Protein AF-A0A9D2UK31-F1 (afdb_monomer_lite)

Secondary structure (DSSP, 8-state):
---------PPPP------PPPP----HHHHTT--TTS----EEEE--B-PPPTTT-----HHHHHHHHHHHHHHHHHTT-SEEEE----STTBS-TTHHHHHHHHHHH-SSSEEEES---GGGS--

Radius of gyration: 32.18 Å; chains: 1; bounding box: 29×74×106 Å

Foldseek 3Di:
DDDDDDDDDDDDDDDDDDDDDPPPDDPVCVVVVNDPVPDDAFEDEDQQFQFADPPPRDTDDLVVSLVVLLVVLVVCVVVVGQEYEYEADPDPGGSCVVVVVSQVVSPVSDDGHHYDYPDDPVVPDDD

Sequence (127 aa):
MSESAQLHTTPSQHSGTAGAQPSQQPNYMHEFGLDRGQGLQFGIYSLGDHLPDPHDGSRVDAGQRIHEFIGYAQAAEAAGLDFFSLGESHQEFFASQAHAVILGAIAQATNTIRIGSSSTILSTSDP

InterPro domains:
  IPR011251 Luciferase-like domain [PF00296] (41-127)
  IPR036661 Luciferase-like domain superfamily [G3DSA:3.20.20.30] (34-127)
  IPR036661 Luciferase-like domain superfamily [SSF51679] (40-127)
  IPR050766 Bacterial Luciferase Oxidoreductase [PTHR30137] (40-127)

pLDDT: mean 83.44, std 21.25, range [34.84, 98.75]

Organism: Brevibacterium epidermidis (NCBI:txid1698)

Structure (mmCIF, N/CA/C/O backbone):
data_AF-A0A9D2UK31-F1
#
_entry.id   AF-A0A9D2UK31-F1
#
loop_
_atom_site.group_PDB
_atom_site.id
_atom_site.type_symbol
_atom_site.label_atom_id
_atom_site.label_alt_id
_atom_site.label_comp_id
_atom_site.label_asym_id
_atom_site.label_entity_id
_atom_site.label_seq_id
_atom_site.pdbx_PDB_ins_code
_atom_site.Cartn_x
_atom_site.Cartn_y
_atom_site.Cartn_z
_atom_site.occupancy
_atom_site.B_iso_or_equiv
_atom_site.auth_seq_id
_atom_site.auth_comp_id
_atom_site.auth_asym_id
_atom_site.auth_atom_id
_atom_site.pdbx_PDB_model_num
ATOM 1 N N . MET A 1 1 ? 0.643 55.738 92.290 1.00 41.91 1 MET A N 1
ATOM 2 C CA . MET A 1 1 ? -0.287 56.027 91.180 1.00 41.91 1 MET A CA 1
ATOM 3 C C . MET A 1 1 ? 0.472 55.696 89.907 1.00 41.91 1 MET A C 1
ATOM 5 O O . MET A 1 1 ? 1.401 56.423 89.593 1.00 41.91 1 MET A O 1
ATOM 9 N N . SER A 1 2 ? 0.187 54.552 89.280 1.00 38.50 2 SER A N 1
ATOM 10 C CA . SER A 1 2 ? 0.885 54.089 88.071 1.00 38.50 2 SER A CA 1
ATOM 11 C C . SER A 1 2 ? -0.122 53.869 86.951 1.00 38.50 2 SER A C 1
ATOM 13 O O . SER A 1 2 ? -1.163 53.247 87.151 1.00 38.50 2 SER A O 1
ATOM 15 N N . GLU A 1 3 ? 0.212 54.448 85.806 1.00 35.84 3 GLU A N 1
ATOM 16 C CA . GLU A 1 3 ? -0.537 54.501 84.557 1.00 35.84 3 GLU A CA 1
ATOM 17 C C . GLU A 1 3 ? -0.603 53.118 83.886 1.00 35.84 3 GLU A C 1
ATOM 19 O O . GLU A 1 3 ? 0.364 52.357 83.915 1.00 35.84 3 GLU A O 1
ATOM 24 N N . SER A 1 4 ? -1.762 52.777 83.319 1.00 39.69 4 SER A N 1
ATOM 25 C CA . SER A 1 4 ? -2.049 51.490 82.672 1.00 39.69 4 SER A CA 1
ATOM 26 C C . SER A 1 4 ? -2.065 51.652 81.152 1.00 39.69 4 SER A C 1
ATOM 28 O O . SER A 1 4 ? -2.817 52.474 80.632 1.00 39.69 4 SER A O 1
ATOM 30 N N . ALA A 1 5 ? -1.268 50.853 80.439 1.00 41.53 5 ALA A N 1
ATOM 31 C CA . ALA A 1 5 ? -1.265 50.786 78.979 1.00 41.53 5 ALA A CA 1
ATOM 32 C C . ALA A 1 5 ? -2.311 49.775 78.469 1.00 41.53 5 ALA A C 1
ATOM 34 O O . ALA A 1 5 ? -2.419 48.661 78.981 1.00 4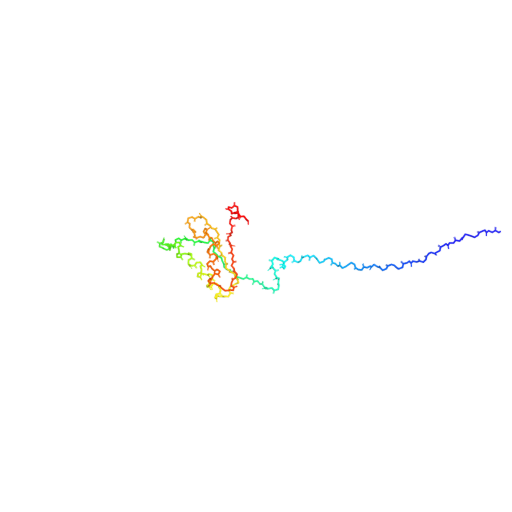1.53 5 ALA A O 1
ATOM 35 N N . GLN A 1 6 ? -3.081 50.180 77.456 1.00 42.91 6 GLN A N 1
ATOM 36 C CA . GLN A 1 6 ? -4.099 49.379 76.772 1.00 42.91 6 GLN A CA 1
ATOM 37 C C . GLN A 1 6 ? -3.464 48.461 75.713 1.00 42.91 6 GLN A C 1
ATOM 39 O O . GLN A 1 6 ? -2.558 48.881 74.995 1.00 42.91 6 GLN A O 1
ATOM 44 N N . LEU A 1 7 ? -3.991 47.242 75.555 1.00 39.47 7 LEU A N 1
ATOM 45 C CA . LEU A 1 7 ? -3.703 46.354 74.424 1.00 39.47 7 LEU A CA 1
ATOM 46 C C . LEU A 1 7 ? -4.964 46.175 73.568 1.00 39.47 7 LEU A C 1
ATOM 48 O O . LEU A 1 7 ? -5.998 45.691 74.024 1.00 39.47 7 LEU A O 1
ATOM 52 N N . HIS A 1 8 ? -4.839 46.606 72.318 1.00 34.84 8 HIS A N 1
ATOM 53 C CA . HIS A 1 8 ? -5.805 46.518 71.230 1.00 34.84 8 HIS A CA 1
ATOM 54 C C . HIS A 1 8 ? -5.868 45.078 70.695 1.00 34.84 8 HIS A C 1
ATOM 56 O O . HIS A 1 8 ? -4.834 44.513 70.347 1.00 34.84 8 HIS A O 1
ATOM 62 N N . THR A 1 9 ? -7.063 44.486 70.600 1.00 41.12 9 THR A N 1
ATOM 63 C CA . THR A 1 9 ? -7.275 43.204 69.904 1.00 41.12 9 THR A CA 1
ATOM 64 C C . THR A 1 9 ? -8.233 43.420 68.737 1.00 41.12 9 THR A C 1
ATOM 66 O O . THR A 1 9 ? -9.308 43.996 68.894 1.00 41.12 9 THR A O 1
ATOM 69 N N . THR A 1 10 ? -7.819 43.001 67.543 1.00 36.19 10 THR A N 1
ATOM 70 C CA . THR A 1 10 ? -8.620 43.056 66.314 1.00 36.19 10 THR A CA 1
ATOM 71 C C . THR A 1 10 ? -9.205 41.664 66.042 1.00 36.19 10 THR A C 1
ATOM 73 O O . THR A 1 10 ? -8.459 40.686 66.133 1.00 36.19 10 THR A O 1
ATOM 76 N N . PRO A 1 11 ? -10.498 41.517 65.695 1.00 39.00 11 PRO A N 1
ATOM 77 C CA . PRO A 1 11 ? -11.050 40.225 65.301 1.00 39.00 11 PRO A CA 1
ATOM 78 C C . PRO A 1 11 ? -10.665 39.852 63.859 1.00 39.00 11 PRO A C 1
ATOM 80 O O . PRO A 1 11 ? -10.626 40.690 62.958 1.00 39.00 11 PRO A O 1
ATOM 83 N N . SER A 1 12 ? -10.377 38.564 63.668 1.00 40.47 12 SER A N 1
ATOM 84 C CA . SER A 1 12 ? -9.964 37.932 62.411 1.00 40.47 12 SER A CA 1
ATOM 85 C C . SER A 1 12 ? -11.118 37.899 61.398 1.00 40.47 12 SER A C 1
ATOM 87 O O . 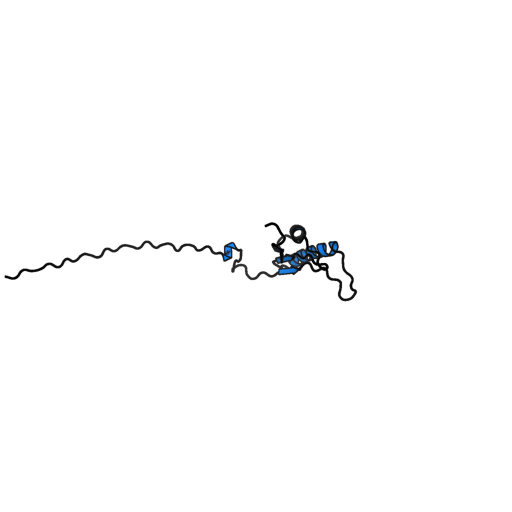SER A 1 12 ? -12.200 37.402 61.710 1.00 40.47 12 SER A O 1
ATOM 89 N N . GLN A 1 13 ? -10.905 38.424 60.186 1.00 42.00 13 GLN A N 1
ATOM 90 C CA . GLN A 1 13 ? -11.878 38.336 59.094 1.00 42.00 13 GLN A CA 1
ATOM 91 C C . GLN A 1 13 ? -11.720 37.006 58.344 1.00 42.00 13 GLN A C 1
ATOM 93 O O . GLN A 1 13 ? -10.698 36.750 57.708 1.00 42.00 13 GLN A O 1
ATOM 98 N N . HIS A 1 14 ? -12.762 36.177 58.386 1.00 45.53 14 HIS A N 1
ATOM 99 C CA . HIS A 1 14 ? -12.966 35.069 57.456 1.00 45.53 14 HIS A CA 1
ATOM 100 C C . HIS A 1 14 ? -13.237 35.638 56.055 1.00 45.53 14 HIS A C 1
ATOM 102 O O . HIS A 1 14 ? -14.294 36.216 55.812 1.00 45.53 14 HIS A O 1
ATOM 108 N N . SER A 1 15 ? -12.293 35.464 55.130 1.00 44.06 15 SER A N 1
ATOM 109 C CA . SER A 1 15 ? -12.496 35.700 53.699 1.00 44.06 15 SER A CA 1
ATOM 110 C C . SER A 1 15 ? -12.499 34.351 52.982 1.00 44.06 15 SER A C 1
ATOM 112 O O . SER A 1 15 ? -11.516 33.615 52.995 1.00 44.06 15 SER A O 1
ATOM 114 N N . GLY A 1 16 ? -13.655 33.993 52.420 1.00 42.22 16 GLY A N 1
ATOM 115 C CA . GLY A 1 16 ? -13.818 32.796 51.606 1.00 42.22 16 GLY A CA 1
ATOM 116 C C . GLY A 1 16 ? -13.004 32.918 50.323 1.00 42.22 16 GLY A C 1
ATOM 117 O O . GLY A 1 16 ? -13.171 33.868 49.559 1.00 42.22 16 GLY A O 1
ATOM 118 N N . THR A 1 17 ? -12.123 31.955 50.080 1.00 42.97 17 THR A N 1
ATOM 119 C CA . THR A 1 17 ? -11.447 31.809 48.796 1.00 42.97 17 THR A CA 1
ATOM 120 C C . THR A 1 17 ? -12.417 31.175 47.804 1.00 42.97 17 THR A C 1
ATOM 122 O O . THR A 1 17 ? -12.857 30.037 47.963 1.00 42.97 17 THR A O 1
ATOM 125 N N . ALA A 1 18 ? -12.781 31.941 46.775 1.00 47.53 18 ALA A N 1
ATOM 126 C CA . ALA A 1 18 ? -13.464 31.432 45.597 1.00 47.53 18 ALA A CA 1
ATOM 127 C C . ALA A 1 18 ? -12.620 30.302 44.986 1.00 47.53 18 ALA A C 1
ATOM 129 O O . ALA A 1 18 ? -11.453 30.504 44.649 1.00 47.53 18 ALA A O 1
ATOM 130 N N . GLY A 1 19 ? -13.199 29.106 44.881 1.00 41.91 19 GLY A N 1
ATOM 131 C CA . GLY A 1 19 ? -12.565 27.978 44.211 1.00 41.91 19 GLY A CA 1
ATOM 132 C C . GLY A 1 19 ? -12.341 28.317 42.742 1.00 41.91 19 GLY A C 1
ATOM 133 O O . GLY A 1 19 ? -13.297 28.414 41.975 1.00 41.91 19 GLY A O 1
ATOM 134 N N . ALA A 1 20 ? -11.083 28.507 42.351 1.00 49.62 20 ALA A N 1
ATOM 135 C CA . ALA A 1 20 ? -10.705 28.543 40.949 1.00 49.62 20 ALA A CA 1
ATOM 136 C C . ALA A 1 20 ? -11.074 27.189 40.325 1.00 49.62 20 ALA A C 1
ATOM 138 O O . ALA A 1 20 ? -10.582 26.146 40.760 1.00 49.62 20 ALA A O 1
ATOM 139 N N . GLN A 1 21 ? -11.968 27.195 39.334 1.00 50.50 21 GLN A N 1
ATOM 140 C CA . GLN A 1 21 ? -12.216 26.011 38.517 1.00 50.50 21 GLN A CA 1
ATOM 141 C C . GLN A 1 21 ? -10.896 25.617 37.837 1.00 50.50 21 GLN A C 1
ATOM 143 O O . GLN A 1 21 ? -10.242 26.489 37.258 1.00 50.50 21 GLN A O 1
ATOM 148 N N . PRO A 1 22 ? -10.476 24.341 37.904 1.00 51.28 22 PRO A N 1
ATOM 149 C CA . PRO A 1 22 ? -9.271 23.901 37.220 1.00 51.28 22 PRO A CA 1
ATOM 150 C C . PRO A 1 22 ? -9.440 24.154 35.722 1.00 51.28 22 PRO A C 1
ATOM 152 O O . PRO A 1 22 ? -10.450 23.771 35.127 1.00 51.28 22 PRO A O 1
ATOM 155 N N . SER A 1 23 ? -8.460 24.830 35.123 1.00 61.88 23 SER A N 1
ATOM 156 C CA . SER A 1 23 ? -8.388 25.015 33.680 1.00 61.88 23 SER A CA 1
ATOM 157 C C . SER A 1 23 ? -8.441 23.639 33.018 1.00 61.88 23 SER A C 1
ATOM 159 O O . SER A 1 23 ? -7.608 22.774 33.296 1.00 61.88 23 SER A O 1
ATOM 161 N N . GLN A 1 24 ? -9.449 23.410 32.172 1.00 63.88 24 GLN A N 1
ATOM 162 C CA . GLN A 1 24 ? -9.495 22.212 31.343 1.00 63.88 24 GLN A CA 1
ATOM 163 C C . GLN A 1 24 ? -8.306 22.281 30.388 1.00 63.88 24 GLN A C 1
ATOM 165 O O . GLN A 1 24 ? -8.323 23.033 29.416 1.00 63.88 24 GLN A O 1
ATOM 170 N N . GLN A 1 25 ? -7.238 21.549 30.699 1.00 61.00 25 GLN A N 1
ATOM 171 C CA . GLN A 1 25 ? -6.184 21.340 29.721 1.00 61.00 25 GLN A CA 1
ATOM 172 C C . GLN A 1 25 ? -6.779 20.553 28.550 1.00 61.00 25 GLN A C 1
ATOM 174 O O . GLN A 1 25 ? -7.503 19.581 28.794 1.00 61.00 25 GLN A O 1
ATOM 179 N N . PRO A 1 26 ? -6.515 20.960 27.299 1.00 64.75 26 PRO A N 1
ATOM 180 C CA . PRO A 1 26 ? -7.006 20.231 26.142 1.00 64.75 26 PRO A CA 1
ATOM 181 C C . PRO A 1 26 ? -6.516 18.783 26.206 1.00 64.75 26 PRO A C 1
ATOM 183 O O . PRO A 1 26 ? -5.339 18.498 26.443 1.00 64.75 26 PRO A O 1
ATOM 186 N N . ASN A 1 27 ? -7.452 17.851 26.037 1.00 73.56 27 ASN A N 1
ATOM 187 C CA . ASN A 1 27 ? -7.130 16.439 25.942 1.00 73.56 27 ASN A CA 1
ATOM 188 C C . ASN A 1 27 ? -6.619 16.152 24.528 1.00 73.56 27 ASN A C 1
ATOM 190 O O . ASN A 1 27 ? -7.363 15.667 23.674 1.00 73.56 27 ASN A O 1
ATOM 194 N N . TYR A 1 28 ? -5.337 16.442 24.311 1.00 73.69 28 TYR A N 1
ATOM 195 C CA . TYR A 1 28 ? -4.657 16.252 23.031 1.00 73.69 28 TYR A CA 1
ATOM 196 C C . TYR A 1 28 ? -4.819 14.831 22.469 1.00 73.69 28 TYR A C 1
ATOM 198 O O . TYR A 1 28 ? -4.849 14.641 21.262 1.00 73.69 28 TYR A O 1
ATOM 206 N N . MET A 1 29 ? -4.994 13.816 23.324 1.00 67.00 29 MET A N 1
ATOM 207 C CA . MET A 1 29 ? -5.207 12.441 22.860 1.00 67.00 29 MET A CA 1
ATOM 208 C C . MET A 1 29 ? -6.520 12.303 22.083 1.00 67.00 29 MET A C 1
ATOM 210 O O . MET A 1 29 ? -6.545 11.668 21.037 1.00 67.00 29 MET A O 1
ATOM 214 N N . HIS A 1 30 ? -7.599 12.932 22.551 1.00 67.56 30 HIS A N 1
ATOM 215 C CA . HIS A 1 30 ? -8.884 12.889 21.853 1.00 67.56 30 HIS A CA 1
ATOM 216 C C . HIS A 1 30 ? -8.881 13.788 20.607 1.00 67.56 30 HIS A C 1
ATOM 218 O O . HIS A 1 30 ? -9.453 13.424 19.585 1.00 67.56 30 HIS A O 1
ATOM 224 N N . GLU A 1 31 ? -8.178 14.922 20.670 1.00 71.62 31 GLU A N 1
ATOM 225 C CA . GLU A 1 31 ? -7.992 15.840 19.538 1.00 71.62 31 GLU A CA 1
ATOM 226 C C . GLU A 1 31 ? -7.262 15.177 18.360 1.00 71.62 31 GLU A C 1
ATOM 228 O O . GLU A 1 31 ? -7.666 15.341 17.211 1.00 71.62 31 GLU A O 1
ATOM 233 N N . PHE A 1 32 ? -6.253 14.346 18.638 1.00 70.50 32 PHE A N 1
ATOM 234 C CA . PHE A 1 32 ? -5.542 13.566 17.618 1.00 70.50 32 PHE A CA 1
ATOM 235 C C . PHE A 1 32 ? -6.217 12.224 17.276 1.00 70.50 32 PHE A C 1
ATOM 237 O O . PHE A 1 32 ? -5.620 11.389 16.597 1.00 70.50 32 PHE A O 1
ATOM 244 N N . GLY A 1 33 ? -7.448 11.981 17.744 1.00 62.31 33 GLY A N 1
ATOM 245 C CA . GLY A 1 33 ? -8.198 10.752 17.454 1.00 62.31 33 GLY A CA 1
ATOM 246 C C . GLY A 1 33 ? -7.640 9.487 18.122 1.00 62.31 33 GLY A C 1
ATOM 247 O O . GLY A 1 33 ? -7.997 8.375 17.732 1.00 62.31 33 GLY A O 1
ATOM 248 N N . LEU A 1 34 ? -6.775 9.643 19.127 1.00 68.38 34 LEU A N 1
ATOM 249 C CA . LEU A 1 34 ? -6.231 8.577 19.965 1.00 68.38 34 LEU A CA 1
ATOM 250 C C . LEU A 1 34 ? -7.133 8.387 21.190 1.00 68.38 34 LEU A C 1
ATOM 252 O O . LEU A 1 34 ? -6.801 8.755 22.321 1.00 68.38 34 LEU A O 1
ATOM 256 N N . ASP A 1 35 ? -8.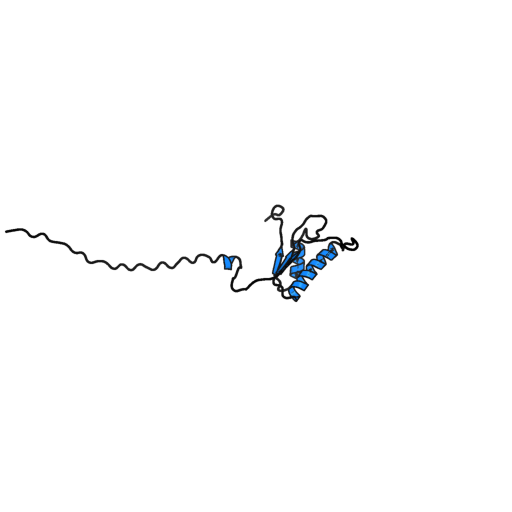311 7.818 20.961 1.00 71.19 35 ASP A N 1
ATOM 257 C CA . ASP A 1 35 ? -9.222 7.463 22.042 1.00 71.19 35 ASP A CA 1
ATOM 258 C C . ASP A 1 35 ? -8.808 6.121 22.666 1.00 71.19 35 ASP A C 1
ATOM 260 O O . ASP A 1 35 ? -8.962 5.055 22.069 1.00 71.19 35 ASP A O 1
ATOM 264 N N . ARG A 1 36 ? -8.298 6.171 23.906 1.00 66.56 36 ARG A N 1
ATOM 265 C CA . ARG A 1 36 ? -7.909 4.970 24.669 1.00 66.56 36 ARG A CA 1
ATOM 266 C C . ARG A 1 36 ? -9.086 4.022 24.942 1.00 66.56 36 ARG A C 1
ATOM 268 O O . ARG A 1 36 ? -8.844 2.888 25.346 1.00 66.56 36 ARG A O 1
ATOM 275 N N . GLY A 1 37 ? -10.329 4.473 24.754 1.00 75.06 37 GLY A N 1
ATOM 276 C CA . GLY A 1 37 ? -11.535 3.652 24.850 1.00 75.06 37 GLY A CA 1
ATOM 277 C C . GLY A 1 37 ? -11.825 2.789 23.616 1.00 75.06 37 GLY A C 1
ATOM 278 O O . GLY A 1 37 ? -12.597 1.842 23.736 1.00 75.06 37 GLY A O 1
ATOM 279 N N . GLN A 1 38 ? -11.201 3.060 22.461 1.00 74.19 38 GLN A N 1
ATOM 280 C CA . GLN A 1 38 ? -11.498 2.387 21.178 1.00 74.19 38 GLN A CA 1
ATOM 281 C C . GLN A 1 38 ? -10.662 1.121 20.922 1.00 74.19 38 GLN A C 1
ATOM 283 O O . GLN A 1 38 ? -10.740 0.536 19.847 1.00 74.19 38 GLN A O 1
ATOM 288 N N . GLY A 1 39 ? -9.866 0.675 21.899 1.00 83.25 39 GLY A N 1
ATOM 289 C CA . GLY A 1 39 ? -9.024 -0.515 21.755 1.00 83.25 39 GLY A CA 1
ATOM 290 C C . GLY A 1 39 ? -7.851 -0.339 20.779 1.00 83.25 39 GLY A C 1
ATOM 291 O O . GLY A 1 39 ? -7.520 0.768 20.356 1.00 83.25 39 GLY A O 1
ATOM 292 N N . LEU A 1 40 ? -7.168 -1.447 20.482 1.00 88.50 40 LEU A N 1
ATOM 293 C CA . LEU A 1 40 ? -6.055 -1.494 19.530 1.00 88.50 40 LEU A CA 1
ATOM 294 C C . LEU A 1 40 ? -6.594 -1.723 18.115 1.00 88.50 40 LEU A C 1
ATOM 296 O O . LEU A 1 40 ? -7.396 -2.631 17.923 1.00 88.50 40 LEU A O 1
ATOM 300 N N . GLN A 1 41 ? -6.111 -0.937 17.153 1.00 90.12 41 GLN A N 1
ATOM 301 C CA . GLN A 1 41 ? -6.420 -1.108 15.733 1.00 90.12 41 GLN A CA 1
ATOM 302 C C . GLN A 1 41 ? -5.358 -1.963 15.047 1.00 90.12 41 GLN A C 1
ATOM 304 O O . GLN A 1 41 ? -4.157 -1.783 15.280 1.00 90.12 41 GLN A O 1
ATOM 309 N N . PHE A 1 42 ? -5.803 -2.853 14.169 1.00 95.25 42 PHE A N 1
ATOM 310 C CA . PHE A 1 42 ? -4.947 -3.706 13.359 1.00 95.25 42 PHE A CA 1
ATOM 311 C C . PHE A 1 42 ? -5.156 -3.411 11.878 1.00 95.25 42 PHE A C 1
ATOM 313 O O . PHE A 1 42 ? -6.277 -3.305 11.387 1.00 95.25 42 PHE A O 1
ATOM 320 N N . GLY A 1 43 ? -4.053 -3.304 11.148 1.00 96.00 43 GLY A N 1
ATOM 321 C CA . GLY A 1 43 ? -4.077 -3.012 9.725 1.00 96.00 43 GLY A CA 1
ATOM 322 C C . GLY A 1 43 ? -2.871 -3.576 9.001 1.00 96.00 43 GLY A C 1
ATOM 323 O O . GLY A 1 43 ? -1.934 -4.088 9.619 1.00 96.00 43 GLY A O 1
ATOM 324 N N . ILE A 1 44 ? -2.904 -3.464 7.679 1.00 97.38 44 ILE A N 1
ATOM 325 C CA . ILE A 1 44 ? -1.806 -3.869 6.799 1.00 97.38 44 ILE A CA 1
ATOM 326 C C . ILE A 1 44 ? -1.351 -2.691 5.942 1.00 97.38 44 ILE A C 1
ATOM 328 O O . ILE A 1 44 ? -2.095 -1.737 5.707 1.00 97.38 44 ILE A O 1
ATOM 332 N N . TYR A 1 45 ? -0.112 -2.761 5.471 1.00 96.81 45 TYR A N 1
ATOM 333 C CA . TYR A 1 45 ? 0.445 -1.755 4.583 1.00 96.81 45 TYR A CA 1
ATOM 334 C C . TYR A 1 45 ? 1.271 -2.395 3.473 1.00 96.81 45 TYR A C 1
ATOM 336 O O . TYR A 1 45 ? 1.778 -3.508 3.622 1.00 96.81 45 TYR A O 1
ATOM 344 N N . SER A 1 46 ? 1.424 -1.665 2.374 1.00 96.44 46 SER A N 1
ATOM 345 C CA . SER A 1 46 ? 2.412 -1.952 1.338 1.00 96.44 46 SER A CA 1
ATOM 346 C C . SER A 1 46 ? 3.277 -0.719 1.109 1.00 96.44 46 SER A C 1
ATOM 348 O O . SER A 1 46 ? 2.776 0.406 1.124 1.00 96.44 46 SER A O 1
ATOM 350 N N . LEU A 1 47 ? 4.571 -0.915 0.848 1.00 95.69 47 LEU A N 1
ATOM 351 C CA . LEU A 1 47 ? 5.450 0.161 0.380 1.00 95.69 47 LEU A CA 1
ATOM 352 C C . LEU A 1 47 ? 5.266 0.442 -1.120 1.00 95.69 47 LEU A C 1
ATOM 354 O O . LEU A 1 47 ? 5.886 1.359 -1.650 1.00 95.69 47 LEU A O 1
ATOM 358 N N . GLY A 1 48 ? 4.404 -0.332 -1.789 1.00 96.31 48 GLY A N 1
ATOM 359 C CA . GLY A 1 48 ? 4.170 -0.277 -3.225 1.00 96.31 48 GLY A CA 1
ATOM 360 C C . GLY A 1 48 ? 5.035 -1.235 -4.029 1.00 96.31 48 GLY A C 1
ATOM 361 O O . GLY A 1 48 ? 5.247 -0.993 -5.217 1.00 96.31 48 GLY A O 1
ATOM 362 N N . ASP A 1 49 ? 5.553 -2.286 -3.392 1.00 96.25 49 ASP A N 1
ATOM 363 C CA . ASP A 1 49 ? 6.498 -3.224 -3.986 1.00 96.25 49 ASP A CA 1
ATOM 364 C C . ASP A 1 49 ? 5.949 -3.846 -5.278 1.00 96.25 49 ASP A C 1
ATOM 366 O O . ASP A 1 49 ? 4.842 -4.393 -5.349 1.00 96.25 49 ASP A O 1
ATOM 370 N N . HIS A 1 50 ? 6.777 -3.795 -6.311 1.00 97.19 50 HIS A N 1
ATOM 371 C CA . HIS A 1 50 ? 6.557 -4.338 -7.644 1.00 97.19 50 HIS A CA 1
ATOM 372 C C . HIS A 1 50 ? 7.794 -5.138 -8.053 1.00 97.19 50 HIS A C 1
ATOM 374 O O . HIS A 1 50 ? 8.504 -4.837 -9.017 1.00 97.19 50 HIS A O 1
ATOM 380 N N . LEU A 1 51 ? 8.076 -6.144 -7.228 1.00 96.00 51 LEU A N 1
ATOM 381 C CA . LEU A 1 51 ? 9.209 -7.046 -7.372 1.00 96.00 51 LEU A CA 1
ATOM 382 C C . LEU A 1 51 ? 8.880 -8.187 -8.348 1.00 96.00 51 LEU A C 1
ATOM 384 O O . LEU A 1 51 ? 7.714 -8.585 -8.444 1.00 96.00 51 LEU A O 1
ATOM 388 N N . PRO A 1 52 ? 9.882 -8.709 -9.074 1.00 96.62 52 PRO A N 1
ATOM 389 C CA . PRO A 1 52 ? 9.729 -9.940 -9.836 1.00 96.62 52 PRO A CA 1
ATOM 390 C C . PRO A 1 52 ? 9.525 -11.143 -8.906 1.00 96.62 52 PRO A C 1
ATOM 392 O O . PRO A 1 52 ? 10.002 -11.156 -7.768 1.00 96.62 52 PRO A O 1
ATOM 395 N N . ASP A 1 53 ? 8.834 -12.160 -9.407 1.00 95.19 53 ASP A N 1
ATOM 396 C CA . ASP A 1 53 ? 8.662 -13.445 -8.745 1.00 95.19 53 ASP A CA 1
ATOM 397 C C . ASP A 1 53 ? 10.041 -14.105 -8.532 1.00 95.19 53 ASP A C 1
ATOM 399 O O . ASP A 1 53 ? 10.836 -14.203 -9.474 1.00 95.19 53 ASP A O 1
ATOM 403 N N . PRO A 1 54 ? 10.373 -14.547 -7.306 1.00 95.75 54 PRO A N 1
ATOM 404 C CA . PRO A 1 54 ? 11.687 -15.113 -7.010 1.00 95.75 54 PRO A CA 1
ATOM 405 C C . PRO A 1 54 ? 11.925 -16.495 -7.643 1.00 95.75 54 PRO A C 1
ATOM 407 O O . PRO A 1 54 ? 13.066 -16.960 -7.656 1.00 95.75 54 PRO A O 1
ATOM 410 N N . HIS A 1 55 ? 10.885 -17.172 -8.130 1.00 97.56 55 HIS A N 1
ATOM 411 C CA . HIS A 1 55 ? 10.966 -18.499 -8.732 1.00 97.56 55 HIS A CA 1
ATOM 412 C C . HIS A 1 55 ? 11.255 -18.451 -10.235 1.00 97.56 55 HIS A C 1
ATOM 414 O O . HIS A 1 55 ? 12.044 -19.268 -10.713 1.00 97.56 55 HIS A O 1
ATOM 420 N N . ASP A 1 56 ? 10.642 -17.522 -10.975 1.00 97.31 56 ASP A N 1
ATOM 421 C CA . ASP A 1 56 ? 10.769 -17.448 -12.440 1.00 97.31 56 ASP A CA 1
ATOM 422 C C . ASP A 1 56 ? 11.189 -16.071 -12.987 1.00 97.31 56 ASP A C 1
ATOM 424 O O . ASP A 1 56 ? 11.447 -15.933 -14.185 1.00 97.31 56 ASP A O 1
ATOM 428 N N . GLY A 1 57 ? 11.313 -15.058 -12.126 1.00 96.62 57 GLY A N 1
ATOM 429 C CA . GLY A 1 57 ? 11.690 -13.696 -12.505 1.00 96.62 57 GLY A CA 1
ATOM 430 C C . GLY A 1 57 ? 10.590 -12.924 -13.236 1.00 96.62 57 GLY A C 1
ATOM 431 O O . GLY A 1 57 ? 10.826 -11.787 -13.658 1.00 96.62 57 GLY A O 1
ATOM 432 N N . SER A 1 58 ? 9.403 -13.510 -13.408 1.00 96.94 58 SER A N 1
ATOM 433 C CA . SER A 1 58 ? 8.273 -12.847 -14.049 1.00 96.94 58 SER A CA 1
ATOM 434 C C . SER A 1 58 ? 7.742 -11.719 -13.172 1.00 96.94 58 SER A C 1
ATOM 436 O O . SER A 1 58 ? 7.872 -11.715 -11.951 1.00 96.94 58 SER A O 1
ATOM 438 N N . ARG A 1 59 ? 7.153 -10.703 -13.796 1.00 95.62 59 ARG A N 1
ATOM 439 C CA . ARG A 1 59 ? 6.568 -9.573 -13.080 1.00 95.62 59 ARG A CA 1
ATOM 440 C C . ARG A 1 59 ? 5.299 -9.149 -13.795 1.00 95.62 59 ARG A C 1
ATOM 442 O O . ARG A 1 59 ? 5.313 -8.970 -15.011 1.00 95.62 59 ARG A O 1
ATOM 449 N N . VAL A 1 60 ? 4.219 -8.980 -13.036 1.00 96.38 60 VAL A N 1
ATOM 450 C CA . VAL A 1 60 ? 2.974 -8.384 -13.544 1.00 96.38 60 VAL A CA 1
ATOM 451 C C . VAL A 1 60 ? 3.243 -6.973 -14.066 1.00 96.38 60 VAL A C 1
ATOM 453 O O . VAL A 1 60 ? 4.223 -6.348 -13.668 1.00 96.38 60 VAL A O 1
ATOM 456 N N . ASP A 1 61 ? 2.409 -6.421 -14.938 1.00 96.88 61 ASP A N 1
ATOM 457 C CA . ASP A 1 61 ? 2.561 -5.011 -15.298 1.00 96.88 61 ASP A CA 1
ATOM 458 C C . ASP A 1 61 ? 2.172 -4.088 -14.123 1.00 96.88 61 ASP A C 1
ATOM 460 O O . ASP A 1 61 ? 1.531 -4.499 -13.152 1.00 96.88 61 ASP A O 1
ATOM 464 N N . ALA A 1 62 ? 2.590 -2.823 -14.190 1.00 96.44 62 ALA A N 1
ATOM 465 C CA . ALA A 1 62 ? 2.326 -1.860 -13.122 1.00 96.44 62 ALA A CA 1
ATOM 466 C C . ALA A 1 62 ? 0.823 -1.579 -12.934 1.00 96.44 62 ALA A C 1
ATOM 468 O O . ALA A 1 62 ? 0.383 -1.359 -11.809 1.00 96.44 62 ALA A O 1
ATOM 469 N N . GLY A 1 63 ? 0.025 -1.623 -14.006 1.00 97.81 63 GLY A N 1
ATOM 470 C CA . GLY A 1 63 ? -1.424 -1.431 -13.932 1.00 97.81 63 GLY A CA 1
ATOM 471 C C . GLY A 1 63 ? -2.100 -2.568 -13.172 1.00 97.81 63 GLY A C 1
ATOM 472 O O . GLY A 1 63 ? -2.909 -2.323 -12.278 1.00 97.81 63 GLY A O 1
ATOM 473 N N . GLN A 1 64 ? -1.705 -3.808 -13.458 1.00 98.25 64 GLN A N 1
ATOM 474 C CA . GLN A 1 64 ? -2.142 -4.976 -12.700 1.00 98.25 64 GLN A CA 1
ATOM 475 C C . GLN A 1 64 ? -1.749 -4.871 -11.219 1.00 98.25 64 GLN A C 1
ATOM 477 O O . GLN A 1 64 ? -2.592 -5.085 -10.350 1.00 98.25 64 GLN A O 1
ATOM 482 N N . ARG A 1 65 ? -0.512 -4.463 -10.908 1.00 98.00 65 ARG A N 1
ATOM 483 C CA . ARG A 1 65 ? -0.071 -4.263 -9.515 1.00 98.00 65 ARG A CA 1
ATOM 484 C C . ARG A 1 65 ? -0.880 -3.178 -8.790 1.00 98.00 65 ARG A C 1
ATOM 486 O O . ARG A 1 65 ? -1.207 -3.341 -7.618 1.00 98.00 65 ARG A O 1
ATOM 493 N N . ILE A 1 66 ? -1.260 -2.102 -9.480 1.00 98.38 66 ILE A N 1
ATOM 494 C CA . ILE A 1 66 ? -2.148 -1.071 -8.920 1.00 98.38 66 ILE A CA 1
ATOM 495 C C . ILE A 1 66 ? -3.534 -1.651 -8.598 1.00 98.38 66 ILE A C 1
ATOM 497 O O . ILE A 1 66 ? -4.054 -1.401 -7.510 1.00 98.38 66 ILE A O 1
ATOM 501 N N . HIS A 1 67 ? -4.118 -2.462 -9.488 1.00 98.56 67 HIS A N 1
ATOM 502 C CA . HIS A 1 67 ? -5.387 -3.146 -9.204 1.00 98.56 67 HIS A CA 1
ATOM 503 C C . HIS A 1 67 ? -5.272 -4.131 -8.033 1.00 98.56 67 HIS A C 1
ATOM 505 O O . HIS A 1 67 ? -6.204 -4.244 -7.238 1.00 98.56 67 HIS A O 1
ATOM 511 N N . GLU A 1 68 ? -4.129 -4.802 -7.882 1.00 98.50 68 GLU A N 1
ATOM 512 C CA . GLU A 1 68 ? -3.858 -5.670 -6.732 1.00 98.50 68 GLU A CA 1
ATOM 513 C C . GLU A 1 68 ? -3.862 -4.887 -5.413 1.00 98.50 68 GLU A C 1
ATOM 515 O O . GLU A 1 68 ? -4.465 -5.355 -4.453 1.00 98.50 68 GLU A O 1
ATOM 520 N N . PHE A 1 69 ? -3.294 -3.674 -5.355 1.00 98.44 69 PHE A N 1
ATOM 521 C CA . PHE A 1 69 ? -3.374 -2.836 -4.147 1.00 98.44 69 PHE A CA 1
ATOM 522 C C . PHE A 1 69 ? -4.817 -2.489 -3.763 1.00 98.44 69 PHE A C 1
ATOM 524 O O . PHE A 1 69 ? -5.160 -2.518 -2.580 1.00 98.44 69 PHE A O 1
ATOM 531 N N . ILE A 1 70 ? -5.671 -2.210 -4.752 1.00 98.62 70 ILE A N 1
ATOM 532 C CA . ILE A 1 70 ? -7.107 -1.987 -4.530 1.00 98.62 70 ILE A CA 1
ATOM 533 C C . ILE A 1 70 ? -7.756 -3.264 -3.982 1.00 98.62 70 ILE A C 1
ATOM 535 O O . ILE A 1 70 ? -8.455 -3.217 -2.968 1.00 98.62 70 ILE A O 1
ATOM 539 N N . GLY A 1 71 ? -7.458 -4.415 -4.589 1.00 98.69 71 GLY A N 1
ATOM 540 C CA . GLY A 1 71 ? -7.935 -5.716 -4.124 1.00 98.69 71 GLY A CA 1
ATOM 541 C C . GLY A 1 71 ? -7.478 -6.055 -2.701 1.00 98.69 71 GLY A C 1
ATOM 542 O O . GLY A 1 71 ? -8.264 -6.585 -1.918 1.00 98.69 71 GLY A O 1
ATOM 543 N N . TYR A 1 72 ? -6.247 -5.705 -2.320 1.00 98.50 72 TYR A N 1
ATOM 544 C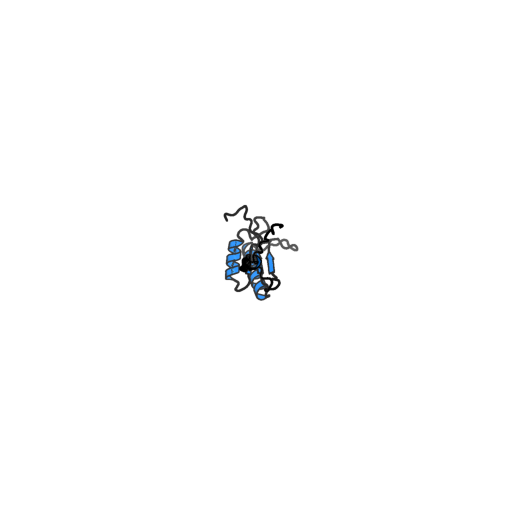 CA . TYR A 1 72 ? -5.744 -5.909 -0.959 1.00 98.50 72 TYR A CA 1
ATOM 545 C C . TYR A 1 72 ? -6.503 -5.075 0.068 1.00 98.50 72 TYR A C 1
ATOM 547 O O . TYR A 1 72 ? -6.815 -5.586 1.141 1.00 98.50 72 TYR A O 1
ATOM 555 N N . ALA A 1 73 ? -6.851 -3.829 -0.255 1.00 98.69 73 ALA A N 1
ATOM 556 C CA . ALA A 1 73 ? -7.662 -2.998 0.626 1.00 98.69 73 ALA A CA 1
ATOM 557 C C . ALA A 1 73 ? -9.088 -3.552 0.795 1.00 98.69 73 ALA A C 1
ATOM 559 O O . ALA A 1 73 ? -9.597 -3.610 1.914 1.00 98.69 73 ALA A O 1
ATOM 560 N N . GLN A 1 74 ? -9.708 -4.033 -0.288 1.00 98.75 74 GLN A N 1
ATOM 561 C CA . GLN A 1 74 ? -11.014 -4.700 -0.226 1.00 98.75 74 GLN A CA 1
ATOM 562 C C . GLN A 1 74 ? -10.959 -5.996 0.591 1.00 98.75 74 GLN A C 1
ATOM 564 O O . GLN A 1 74 ? -11.851 -6.266 1.394 1.00 98.75 74 GLN A O 1
ATOM 569 N N . ALA A 1 75 ? -9.899 -6.790 0.422 1.00 98.69 75 ALA A N 1
ATOM 570 C CA . ALA A 1 75 ? -9.692 -8.010 1.193 1.00 98.69 75 ALA A CA 1
ATOM 571 C C . ALA A 1 75 ? -9.452 -7.712 2.681 1.00 98.69 75 ALA A C 1
ATOM 573 O O . ALA A 1 75 ? -9.990 -8.413 3.536 1.00 98.69 75 ALA A O 1
ATOM 574 N N . ALA A 1 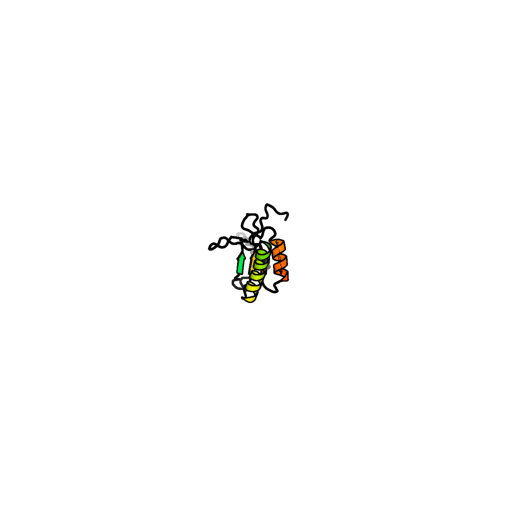76 ? -8.688 -6.661 2.993 1.00 98.62 76 ALA A N 1
ATOM 575 C CA . ALA A 1 76 ? -8.477 -6.190 4.358 1.00 98.62 76 ALA A CA 1
ATOM 576 C C . ALA A 1 76 ? -9.798 -5.773 5.021 1.00 98.62 76 ALA A C 1
ATOM 578 O O . ALA A 1 76 ? -10.070 -6.191 6.146 1.00 98.62 76 ALA A O 1
ATOM 579 N N . GLU A 1 77 ? -10.641 -5.019 4.309 1.00 98.50 77 GLU A N 1
ATOM 580 C CA . GLU A 1 77 ? -11.976 -4.636 4.784 1.00 98.50 77 GLU A CA 1
ATOM 581 C C . GLU A 1 77 ? -12.855 -5.866 5.037 1.00 98.50 77 GLU A C 1
ATOM 583 O O . GLU A 1 77 ? -13.427 -6.011 6.117 1.00 98.50 77 GLU A O 1
ATOM 588 N N . ALA A 1 78 ? -12.919 -6.793 4.079 1.00 98.50 78 ALA A N 1
ATOM 589 C CA . ALA A 1 78 ? -13.708 -8.017 4.212 1.00 98.50 78 ALA A CA 1
ATOM 590 C C . ALA A 1 78 ? -13.232 -8.915 5.369 1.00 98.50 78 ALA A C 1
ATOM 592 O O . ALA A 1 78 ? -14.033 -9.640 5.959 1.00 98.50 78 ALA A O 1
ATOM 593 N N . ALA A 1 79 ? -11.941 -8.862 5.707 1.00 98.38 79 ALA A N 1
ATOM 594 C CA . ALA A 1 79 ? -11.356 -9.570 6.841 1.00 98.38 79 ALA A CA 1
ATOM 595 C C . ALA A 1 79 ? -11.589 -8.871 8.196 1.00 98.38 79 ALA A C 1
ATOM 597 O O . ALA A 1 79 ? -11.239 -9.439 9.232 1.00 98.38 79 ALA A O 1
ATOM 598 N N . GLY A 1 80 ? -12.175 -7.669 8.208 1.00 97.12 80 GLY A N 1
ATOM 599 C CA . GLY A 1 80 ? -12.434 -6.897 9.423 1.00 97.12 80 GLY A CA 1
ATOM 600 C C . GLY A 1 80 ? -11.206 -6.170 9.975 1.00 97.12 80 GLY A C 1
ATOM 601 O O . GLY A 1 80 ? -11.144 -5.938 11.179 1.00 97.12 80 GLY A O 1
ATOM 602 N N . LEU A 1 81 ? -10.224 -5.842 9.127 1.00 97.94 81 LEU A N 1
ATOM 603 C CA . LEU A 1 81 ? -9.113 -4.975 9.523 1.00 97.94 81 LEU A CA 1
ATOM 604 C C . LEU A 1 81 ? -9.563 -3.515 9.606 1.00 97.94 81 LEU A C 1
ATOM 606 O O . LEU A 1 81 ? -10.393 -3.052 8.824 1.00 97.94 81 LEU A O 1
ATOM 610 N N . ASP A 1 82 ? -8.954 -2.772 10.523 1.00 96.12 82 ASP A N 1
ATOM 611 C CA . ASP A 1 82 ? -9.301 -1.377 10.789 1.00 96.12 82 ASP A CA 1
ATOM 612 C C . ASP A 1 82 ? -8.676 -0.416 9.769 1.00 96.12 82 ASP A C 1
ATOM 614 O O . ASP A 1 82 ? -9.195 0.681 9.541 1.00 96.12 82 ASP A O 1
ATOM 618 N N . PHE A 1 83 ? -7.538 -0.802 9.176 1.00 96.62 83 PHE A N 1
ATOM 619 C CA . PHE A 1 83 ? -6.705 0.099 8.382 1.00 96.62 83 PHE A CA 1
ATOM 620 C C . PHE A 1 83 ? -5.960 -0.589 7.227 1.00 96.62 83 PHE A C 1
ATOM 622 O O . PHE A 1 83 ? -5.395 -1.675 7.382 1.00 96.62 83 PHE A O 1
ATOM 629 N N . PHE A 1 84 ? -5.889 0.094 6.084 1.00 98.56 84 PHE A N 1
ATOM 630 C CA . PHE A 1 84 ? -5.005 -0.235 4.964 1.00 98.56 84 PHE A CA 1
ATOM 631 C C . PHE A 1 84 ? -4.168 0.989 4.581 1.00 98.56 84 PHE A C 1
ATOM 633 O O . PHE A 1 84 ? -4.684 2.103 4.520 1.00 98.56 84 PHE A O 1
ATOM 640 N N . SER A 1 85 ? -2.884 0.812 4.270 1.00 98.19 85 SER A N 1
ATOM 641 C CA . SER A 1 85 ? -2.056 1.928 3.793 1.00 98.19 85 SER A CA 1
ATOM 642 C C . SER A 1 85 ? -1.106 1.585 2.659 1.00 98.19 85 SER A C 1
ATOM 644 O O . SER A 1 85 ? -0.684 0.441 2.489 1.00 98.19 85 SER A O 1
ATOM 646 N N . LEU A 1 86 ? -0.794 2.611 1.868 1.00 98.62 86 LEU A N 1
ATOM 647 C CA . LEU A 1 86 ? 0.094 2.518 0.717 1.00 98.62 86 LEU A CA 1
ATOM 648 C C . LEU A 1 86 ? 1.175 3.598 0.790 1.00 98.62 86 LEU A C 1
ATOM 650 O O . LEU A 1 86 ? 0.877 4.781 0.963 1.00 98.62 86 LEU A O 1
ATOM 654 N N . GLY A 1 87 ? 2.433 3.193 0.667 1.00 97.69 87 GLY A N 1
ATOM 655 C CA . GLY A 1 87 ? 3.576 4.100 0.654 1.00 97.69 87 GLY A CA 1
ATOM 656 C C . GLY A 1 87 ? 3.876 4.694 -0.716 1.00 97.69 87 GLY A C 1
ATOM 657 O O . GLY A 1 87 ? 3.547 4.112 -1.745 1.00 97.69 87 GLY A O 1
ATOM 658 N N . GLU A 1 88 ? 4.539 5.844 -0.710 1.00 97.50 88 GLU A N 1
ATOM 659 C CA . GLU A 1 88 ? 5.136 6.483 -1.878 1.00 97.50 88 GLU A CA 1
ATOM 660 C C . GLU A 1 88 ? 6.548 5.939 -2.132 1.00 97.50 88 GLU A C 1
ATOM 662 O O . GLU A 1 88 ? 7.391 5.915 -1.230 1.00 97.50 88 GLU A O 1
ATOM 667 N N . SER A 1 89 ? 6.835 5.545 -3.373 1.00 96.12 89 SER A N 1
ATOM 668 C CA . SER A 1 89 ? 8.190 5.205 -3.811 1.00 96.12 89 SER A CA 1
ATOM 669 C C . SER A 1 89 ? 8.384 5.538 -5.288 1.00 96.12 89 SER A C 1
ATOM 671 O O . SER A 1 89 ? 7.494 5.325 -6.108 1.00 96.12 89 SER A O 1
ATOM 673 N N . HIS A 1 90 ? 9.577 6.039 -5.615 1.00 95.00 90 HIS A N 1
ATOM 674 C CA . HIS A 1 90 ? 10.004 6.423 -6.971 1.00 95.00 90 HIS A CA 1
ATOM 675 C C . HIS A 1 90 ? 11.145 5.533 -7.490 1.00 95.00 90 HIS A C 1
ATOM 677 O O . HIS A 1 90 ? 11.900 5.918 -8.379 1.00 95.00 90 HIS A O 1
ATOM 683 N N . GLN A 1 91 ? 11.324 4.357 -6.885 1.00 94.12 91 GLN A N 1
ATOM 684 C CA . GLN A 1 91 ? 12.363 3.396 -7.256 1.00 94.12 91 GLN A CA 1
ATOM 685 C C . GLN A 1 91 ? 11.835 2.385 -8.290 1.00 94.12 91 GLN A C 1
ATOM 687 O O . GLN A 1 91 ? 10.643 2.108 -8.347 1.00 94.12 91 GLN A O 1
ATOM 692 N N . GLU A 1 92 ? 12.738 1.785 -9.072 1.00 92.56 92 GLU A N 1
ATOM 693 C CA . GLU A 1 92 ? 12.444 0.893 -10.215 1.00 92.56 92 GLU A CA 1
ATOM 694 C C . GLU A 1 92 ? 11.494 -0.288 -9.915 1.00 92.56 92 GLU A C 1
ATOM 696 O O . GLU A 1 92 ? 10.766 -0.761 -10.792 1.00 92.56 92 GLU A O 1
ATOM 701 N N . PHE A 1 93 ? 11.496 -0.780 -8.678 1.00 95.44 93 PHE A N 1
ATOM 702 C CA . PHE A 1 93 ? 10.706 -1.938 -8.257 1.00 95.44 93 PHE A CA 1
ATOM 703 C C . PHE A 1 93 ? 9.483 -1.562 -7.427 1.00 95.44 93 PHE A C 1
ATOM 705 O O . PHE A 1 93 ? 9.070 -2.331 -6.563 1.00 95.44 93 PHE A O 1
ATOM 712 N N . PHE A 1 94 ? 8.905 -0.389 -7.676 1.00 97.31 94 PHE A N 1
ATOM 713 C CA . PHE A 1 94 ? 7.696 0.076 -7.007 1.00 97.31 94 PHE A CA 1
ATOM 714 C C . PHE A 1 94 ? 6.696 0.649 -8.012 1.00 97.31 94 PHE A C 1
ATOM 716 O O . PHE A 1 94 ? 7.080 1.228 -9.025 1.00 97.31 94 PHE A O 1
ATOM 723 N N . ALA A 1 95 ? 5.405 0.497 -7.718 1.00 97.44 95 ALA A N 1
ATOM 724 C CA . ALA A 1 95 ? 4.306 0.951 -8.579 1.00 97.44 95 ALA A CA 1
ATOM 725 C C . ALA A 1 95 ? 3.446 2.058 -7.935 1.00 97.44 95 ALA A C 1
ATOM 727 O O . ALA A 1 95 ? 2.374 2.389 -8.439 1.00 97.44 95 ALA A O 1
ATOM 728 N N . SER A 1 96 ? 3.890 2.627 -6.811 1.00 97.12 96 SER A N 1
ATOM 729 C CA . SER A 1 96 ? 3.090 3.514 -5.956 1.00 97.12 96 SER A CA 1
ATOM 730 C C . SER A 1 96 ? 3.542 4.979 -5.943 1.00 97.12 96 SER A C 1
ATOM 732 O O . SER A 1 96 ? 3.208 5.715 -5.021 1.00 97.12 96 SER A O 1
ATOM 734 N N . GLN A 1 97 ? 4.263 5.443 -6.966 1.00 95.38 97 GLN A N 1
ATOM 735 C CA . GLN A 1 97 ? 4.727 6.839 -7.070 1.00 95.38 97 GLN A CA 1
ATOM 736 C C . GLN A 1 97 ? 3.602 7.885 -6.937 1.00 95.38 97 GLN A C 1
ATOM 738 O O . GLN A 1 97 ? 3.820 8.977 -6.431 1.00 95.38 97 GLN A O 1
ATOM 743 N N . ALA A 1 98 ? 2.389 7.547 -7.387 1.00 95.81 98 ALA A N 1
ATOM 744 C CA . ALA A 1 98 ? 1.188 8.370 -7.258 1.00 95.81 98 ALA A CA 1
ATOM 745 C C . ALA A 1 98 ? 0.234 7.770 -6.209 1.00 95.81 98 ALA A C 1
ATOM 747 O O . ALA A 1 98 ? -0.956 7.577 -6.474 1.00 95.81 98 ALA A O 1
ATOM 748 N N . HIS A 1 99 ? 0.755 7.434 -5.024 1.00 97.31 99 HIS A N 1
ATOM 749 C CA . HIS A 1 99 ? 0.014 6.768 -3.943 1.00 97.31 99 HIS A CA 1
ATOM 750 C C . HIS A 1 99 ? -1.280 7.496 -3.578 1.00 97.31 99 HIS A C 1
ATOM 752 O O . HIS A 1 99 ? -2.281 6.832 -3.343 1.00 97.31 99 HIS A O 1
ATOM 758 N N . ALA A 1 100 ? -1.311 8.831 -3.608 1.00 97.06 100 ALA A N 1
ATOM 759 C CA . ALA A 1 100 ? -2.530 9.606 -3.357 1.00 97.06 100 ALA A CA 1
ATOM 760 C C . ALA A 1 100 ? -3.661 9.296 -4.361 1.00 97.06 100 ALA A C 1
ATOM 762 O O . ALA A 1 100 ? -4.823 9.181 -3.972 1.00 97.06 100 ALA A O 1
ATOM 763 N N . VAL A 1 101 ? -3.330 9.104 -5.643 1.00 98.06 101 VAL A N 1
ATOM 764 C CA . VA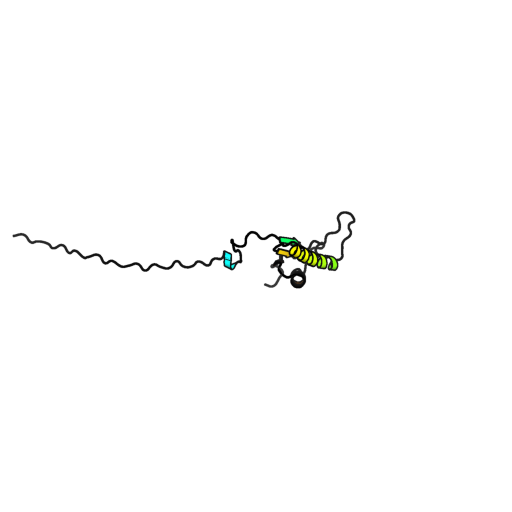L A 1 101 ? -4.307 8.741 -6.686 1.00 98.06 101 VAL A CA 1
ATOM 765 C C . VAL A 1 101 ? -4.812 7.315 -6.468 1.00 98.06 101 VAL A C 1
ATOM 767 O O . VAL A 1 101 ? -6.014 7.064 -6.540 1.00 98.06 101 VAL A O 1
ATOM 770 N N . ILE A 1 102 ? -3.904 6.389 -6.148 1.00 98.50 102 ILE A N 1
ATOM 771 C CA . ILE A 1 102 ? -4.252 4.990 -5.867 1.00 98.50 102 ILE A CA 1
ATOM 772 C C . ILE A 1 102 ? -5.127 4.899 -4.607 1.00 98.50 102 ILE A C 1
ATOM 774 O O . ILE A 1 102 ? -6.129 4.192 -4.610 1.00 98.50 102 ILE A O 1
ATOM 778 N N . LEU A 1 103 ? -4.811 5.664 -3.558 1.00 98.56 103 LEU A N 1
ATOM 779 C CA . LEU A 1 103 ? -5.633 5.775 -2.349 1.00 98.56 103 LEU A CA 1
ATOM 780 C C . LEU A 1 103 ? -7.030 6.326 -2.658 1.00 98.56 103 LEU A C 1
ATOM 782 O O . LEU A 1 103 ? -7.999 5.854 -2.074 1.00 98.56 103 LEU A O 1
ATOM 786 N N . GLY A 1 104 ? -7.164 7.254 -3.611 1.00 98.69 104 GLY A N 1
ATOM 787 C CA . GLY A 1 104 ? -8.471 7.699 -4.106 1.00 98.69 104 GLY A CA 1
ATOM 788 C C . GLY A 1 104 ? -9.285 6.574 -4.757 1.00 98.69 104 GLY A C 1
ATOM 789 O O . GLY A 1 104 ? -10.485 6.461 -4.513 1.00 98.69 104 GLY A O 1
ATOM 790 N N . ALA A 1 105 ? -8.638 5.701 -5.535 1.00 98.75 105 ALA A N 1
ATOM 791 C CA . ALA A 1 105 ? -9.289 4.519 -6.105 1.00 98.75 105 ALA A CA 1
ATOM 792 C C . ALA A 1 105 ? -9.665 3.490 -5.025 1.00 98.75 105 ALA A C 1
ATOM 794 O O . ALA A 1 105 ? -10.758 2.932 -5.064 1.00 98.75 105 ALA A O 1
ATOM 795 N N . ILE A 1 106 ? -8.803 3.288 -4.025 1.00 98.75 106 ILE A N 1
ATOM 796 C CA . ILE A 1 106 ? -9.107 2.446 -2.864 1.00 98.75 106 ILE A CA 1
ATOM 797 C C . ILE A 1 106 ? -10.333 2.987 -2.117 1.00 98.75 106 ILE A C 1
ATOM 799 O O . ILE A 1 106 ? -11.243 2.218 -1.833 1.00 98.75 106 ILE A O 1
ATOM 803 N N . ALA A 1 107 ? -10.391 4.297 -1.859 1.00 98.75 107 ALA A N 1
ATOM 804 C CA . ALA A 1 107 ? -11.513 4.938 -1.171 1.00 98.75 107 ALA A CA 1
ATOM 805 C C . ALA A 1 107 ? -12.854 4.723 -1.886 1.00 98.75 107 ALA A C 1
ATOM 807 O O . ALA A 1 107 ? -13.892 4.640 -1.242 1.00 98.75 107 ALA A O 1
ATOM 808 N N . GLN A 1 108 ? -12.838 4.660 -3.220 1.00 98.75 108 GLN A N 1
ATOM 809 C CA . GLN A 1 108 ? -14.027 4.369 -4.018 1.00 98.75 108 GLN A CA 1
ATOM 810 C C . GLN A 1 108 ? -14.444 2.892 -3.926 1.00 98.75 108 GLN A C 1
ATOM 812 O O . GLN A 1 108 ? -15.627 2.583 -4.067 1.00 98.75 108 GLN A O 1
ATOM 817 N N . ALA A 1 109 ? -13.482 1.994 -3.716 1.00 98.69 109 ALA A N 1
ATOM 818 C CA . ALA A 1 109 ? -13.670 0.549 -3.749 1.00 98.69 109 ALA A CA 1
ATOM 819 C C . ALA A 1 109 ? -14.003 -0.075 -2.379 1.00 98.69 109 ALA A C 1
ATOM 821 O O . ALA A 1 109 ? -14.382 -1.251 -2.337 1.00 98.69 109 ALA A O 1
ATOM 822 N N . THR A 1 110 ? -13.858 0.680 -1.285 1.00 98.69 110 THR A N 1
ATOM 823 C CA . THR A 1 110 ? -14.120 0.265 0.105 1.00 98.69 110 THR A CA 1
ATOM 824 C C . THR A 1 110 ? -15.143 1.181 0.789 1.00 98.69 110 THR A C 1
ATOM 826 O O . THR A 1 110 ? -15.499 2.229 0.253 1.00 98.69 110 THR A O 1
ATOM 829 N N . ASN A 1 111 ? -15.663 0.789 1.960 1.00 98.50 111 ASN A N 1
ATOM 830 C CA . ASN A 1 111 ? -16.787 1.495 2.603 1.00 98.50 111 ASN A CA 1
ATOM 831 C C . ASN A 1 111 ? -16.518 1.966 4.039 1.00 98.50 111 ASN A C 1
ATOM 833 O O . ASN A 1 111 ? -17.084 2.962 4.485 1.00 98.50 111 ASN A O 1
ATOM 837 N N . THR A 1 112 ? -15.712 1.223 4.789 1.00 97.00 112 THR A N 1
ATOM 838 C CA . THR A 1 112 ? -15.546 1.353 6.244 1.00 97.00 112 THR A CA 1
ATOM 839 C C . THR A 1 112 ? -14.093 1.332 6.696 1.00 97.00 112 THR A C 1
ATOM 841 O O . THR A 1 112 ? -13.772 1.974 7.697 1.00 97.00 112 THR A O 1
ATOM 844 N N . ILE A 1 113 ? -13.211 0.628 5.978 1.00 97.75 113 ILE A N 1
ATOM 845 C CA . ILE A 1 113 ? -11.795 0.556 6.327 1.00 97.75 113 ILE A CA 1
ATOM 846 C C . ILE A 1 113 ? -11.164 1.942 6.218 1.00 97.75 113 ILE A C 1
ATOM 848 O O . ILE A 1 113 ? -11.381 2.684 5.254 1.00 97.75 113 ILE A O 1
ATOM 852 N N . ARG A 1 114 ? -10.360 2.305 7.215 1.00 97.25 114 ARG A N 1
ATOM 853 C CA . ARG A 1 114 ? -9.597 3.550 7.174 1.00 97.25 114 ARG A CA 1
ATOM 854 C C . ARG A 1 114 ? -8.421 3.377 6.219 1.00 97.25 114 ARG A C 1
ATOM 856 O O . ARG A 1 114 ? -7.791 2.323 6.183 1.00 97.25 114 ARG A O 1
ATOM 863 N N . ILE A 1 115 ? -8.096 4.430 5.480 1.00 98.25 115 ILE A N 1
ATOM 864 C CA . ILE A 1 115 ? -6.994 4.408 4.518 1.00 98.25 115 ILE A CA 1
ATOM 865 C C . ILE A 1 115 ? -6.025 5.560 4.745 1.00 98.25 115 ILE A C 1
ATOM 867 O O . ILE A 1 115 ? -6.411 6.614 5.254 1.00 98.25 115 ILE A O 1
ATOM 871 N N . GLY A 1 116 ? -4.765 5.375 4.363 1.00 97.38 116 GLY A N 1
ATOM 872 C CA . GLY A 1 116 ? -3.761 6.430 4.463 1.00 97.38 116 GLY A CA 1
ATOM 873 C C . GLY A 1 116 ? -2.442 6.097 3.776 1.00 97.38 116 GLY A C 1
ATOM 874 O O . GLY A 1 116 ? -2.240 4.996 3.268 1.00 97.38 116 GLY A O 1
ATOM 875 N N . SER A 1 117 ? -1.530 7.068 3.763 1.00 96.75 117 SER A N 1
ATOM 876 C CA . SER A 1 117 ? -0.175 6.874 3.240 1.00 96.75 117 SER A CA 1
ATOM 877 C C . SER A 1 117 ? 0.762 6.238 4.270 1.00 96.75 117 SER A C 1
ATOM 879 O O . SER A 1 117 ? 0.665 6.564 5.453 1.00 96.75 117 SER A O 1
ATOM 881 N N . SER A 1 118 ? 1.734 5.444 3.818 1.00 94.56 118 SER A N 1
ATOM 882 C CA . SER A 1 118 ? 2.761 4.817 4.673 1.00 94.56 118 SER A CA 1
ATOM 883 C C . SER A 1 118 ? 4.109 4.658 3.943 1.00 94.56 118 SER A C 1
ATOM 885 O O . SER A 1 118 ? 4.577 3.542 3.737 1.00 94.56 118 SER A O 1
ATOM 887 N N . SER A 1 119 ? 4.750 5.709 3.423 1.00 91.50 119 SER A N 1
ATOM 888 C CA . SER A 1 119 ? 4.711 7.129 3.822 1.00 91.50 119 SER A CA 1
ATOM 889 C C . SER A 1 119 ? 4.407 8.076 2.650 1.00 91.50 119 SER A C 1
ATOM 891 O O . SER A 1 119 ? 4.366 7.635 1.509 1.00 91.50 119 SER A O 1
ATOM 893 N N . THR A 1 120 ? 4.241 9.375 2.928 1.00 94.06 120 THR A N 1
ATOM 894 C CA . THR A 1 120 ? 4.318 10.454 1.920 1.00 94.06 120 THR A CA 1
ATOM 895 C C . THR A 1 120 ? 5.676 11.150 2.032 1.00 94.06 120 THR A C 1
ATOM 897 O O . THR A 1 120 ? 6.102 11.487 3.143 1.00 94.06 120 THR A O 1
ATOM 900 N N . ILE A 1 121 ? 6.361 11.386 0.914 1.00 94.00 121 ILE A N 1
ATOM 901 C CA . ILE A 1 121 ? 7.657 12.075 0.872 1.00 94.00 121 ILE A CA 1
ATOM 902 C C . ILE A 1 121 ? 7.401 13.587 0.821 1.00 94.00 121 ILE A C 1
ATOM 904 O O . ILE A 1 121 ? 7.442 14.240 -0.220 1.00 94.00 121 ILE A O 1
ATOM 908 N N . LEU A 1 122 ? 7.112 14.173 1.986 1.00 93.38 122 LEU A N 1
ATOM 909 C CA . LEU A 1 122 ? 6.708 15.581 2.073 1.00 93.38 122 LEU A CA 1
ATOM 910 C C . LEU A 1 122 ? 7.792 16.558 1.586 1.00 93.38 122 LEU A C 1
ATOM 912 O O . LEU A 1 122 ? 7.472 17.616 1.066 1.00 93.38 122 LEU A O 1
ATOM 916 N N . SER A 1 123 ? 9.075 16.197 1.692 1.00 94.00 123 SER A N 1
ATOM 917 C CA . SER A 1 123 ? 10.190 17.032 1.218 1.00 94.00 123 SER A CA 1
ATOM 918 C C . SER A 1 123 ? 10.169 17.311 -0.289 1.00 94.00 123 SER A C 1
ATOM 920 O O . SER A 1 123 ? 10.898 18.186 -0.751 1.00 94.00 123 SER A O 1
ATOM 922 N N . THR A 1 124 ? 9.387 16.546 -1.055 1.00 89.94 124 THR A N 1
ATOM 923 C CA . THR A 1 124 ? 9.241 16.679 -2.510 1.00 89.94 124 THR A CA 1
ATOM 924 C C . THR A 1 124 ? 7.834 17.109 -2.934 1.00 89.94 124 THR A C 1
ATOM 926 O O . THR A 1 124 ? 7.554 17.123 -4.130 1.00 89.94 124 THR A O 1
ATOM 929 N N . SER A 1 125 ? 6.960 17.459 -1.984 1.00 87.44 125 SER A N 1
ATOM 930 C CA . SER A 1 125 ? 5.561 17.842 -2.225 1.00 87.44 125 SER A CA 1
ATOM 931 C C . SER A 1 125 ? 5.262 19.247 -1.687 1.00 87.44 125 SER A C 1
ATOM 933 O O . SER A 1 125 ? 5.913 19.703 -0.750 1.00 87.44 125 SER A O 1
ATOM 935 N N . ASP A 1 126 ? 4.274 19.926 -2.275 1.00 91.62 126 ASP A N 1
ATOM 936 C CA . ASP A 1 126 ? 3.734 21.206 -1.784 1.00 91.62 126 ASP A CA 1
ATOM 937 C C . ASP A 1 126 ? 2.645 20.932 -0.713 1.00 91.62 126 ASP A C 1
ATOM 939 O O . ASP A 1 126 ? 1.688 20.224 -1.045 1.00 91.62 126 ASP A O 1
ATOM 943 N N . PRO A 1 127 ? 2.807 21.370 0.556 1.00 85.94 127 PRO A N 1
ATOM 944 C CA . PRO A 1 127 ? 1.877 21.094 1.664 1.00 85.94 127 PRO A CA 1
ATOM 945 C C . PRO A 1 127 ? 0.635 22.000 1.701 1.00 85.94 127 PRO A C 1
ATOM 947 O O . PRO A 1 127 ? -0.456 21.456 1.993 1.00 85.94 127 PRO A O 1
#